Protein AF-A0A3D5CGT8-F1 (afdb_monomer)

Mean predicted aligned error: 14.21 Å

Structure (mmCIF, N/CA/C/O backbone):
data_AF-A0A3D5CGT8-F1
#
_entry.id   AF-A0A3D5CGT8-F1
#
loop_
_atom_site.group_PDB
_atom_site.id
_atom_site.type_symbol
_atom_site.label_atom_id
_atom_site.label_alt_id
_atom_site.label_comp_id
_atom_site.label_asym_id
_atom_site.label_entity_id
_atom_site.label_seq_id
_atom_site.pdbx_PDB_ins_code
_atom_site.Cartn_x
_atom_site.Cartn_y
_atom_site.Cartn_z
_atom_site.occupancy
_atom_site.B_iso_or_equiv
_atom_site.auth_seq_id
_atom_site.auth_comp_id
_atom_site.auth_asym_id
_atom_site.auth_atom_id
_atom_site.pdbx_PDB_model_num
ATOM 1 N N . ILE A 1 1 ? 16.463 29.326 -9.116 1.00 67.81 1 ILE A N 1
ATOM 2 C CA . ILE A 1 1 ? 16.777 28.665 -10.411 1.00 67.81 1 ILE A CA 1
ATOM 3 C C . ILE A 1 1 ? 17.890 27.626 -10.242 1.00 67.81 1 ILE A C 1
ATOM 5 O O . ILE A 1 1 ? 17.639 26.469 -10.541 1.00 67.81 1 ILE A O 1
ATOM 9 N N . ALA A 1 2 ? 19.049 27.978 -9.662 1.00 85.62 2 ALA A N 1
ATOM 10 C CA . ALA A 1 2 ? 20.131 27.021 -9.373 1.00 85.62 2 ALA A CA 1
ATOM 11 C C . ALA A 1 2 ? 19.683 25.778 -8.569 1.00 85.62 2 ALA A C 1
ATOM 13 O O . ALA A 1 2 ? 20.053 24.663 -8.913 1.00 85.62 2 ALA A O 1
ATOM 14 N N . ALA A 1 3 ? 18.818 25.952 -7.561 1.00 87.25 3 ALA A N 1
ATOM 15 C CA . ALA A 1 3 ? 18.288 24.837 -6.769 1.00 87.25 3 ALA A CA 1
ATOM 16 C C . ALA A 1 3 ? 17.443 23.842 -7.591 1.00 87.25 3 ALA A C 1
ATOM 18 O O . ALA A 1 3 ? 17.560 22.640 -7.399 1.00 87.25 3 ALA A O 1
ATOM 19 N N . VAL A 1 4 ? 16.640 24.331 -8.544 1.00 94.44 4 VAL A N 1
ATOM 20 C CA . VAL A 1 4 ? 15.811 23.482 -9.421 1.00 94.44 4 VAL A CA 1
ATOM 21 C C . VAL A 1 4 ? 16.687 22.710 -10.409 1.00 94.44 4 VAL A C 1
ATOM 23 O O . VAL A 1 4 ? 16.466 21.528 -10.657 1.00 94.44 4 VAL A O 1
ATOM 26 N N . LEU A 1 5 ? 17.722 23.361 -10.946 1.00 95.44 5 LEU A N 1
ATOM 27 C CA . LEU A 1 5 ? 18.695 22.701 -11.815 1.00 95.44 5 LEU A CA 1
ATOM 28 C C . LEU A 1 5 ? 19.441 21.587 -11.061 1.00 95.44 5 LEU A C 1
ATOM 30 O O . LEU A 1 5 ? 19.635 20.501 -11.600 1.00 95.44 5 LEU A O 1
ATOM 34 N N . ALA A 1 6 ? 19.801 21.834 -9.797 1.00 94.94 6 ALA A N 1
ATOM 35 C CA . ALA A 1 6 ? 20.455 20.849 -8.943 1.00 94.94 6 ALA A CA 1
ATOM 36 C C . ALA A 1 6 ? 19.556 19.633 -8.665 1.00 94.94 6 ALA A C 1
ATOM 38 O O . ALA A 1 6 ? 20.026 18.503 -8.767 1.00 94.94 6 ALA A O 1
ATOM 39 N N . THR A 1 7 ? 18.262 19.826 -8.383 1.00 95.06 7 THR A N 1
ATOM 40 C CA . THR A 1 7 ? 17.338 18.698 -8.166 1.00 95.06 7 THR A CA 1
ATOM 41 C C . THR A 1 7 ? 17.126 17.868 -9.429 1.00 95.06 7 THR A C 1
ATOM 43 O O . THR A 1 7 ? 17.078 16.644 -9.345 1.00 95.06 7 THR A O 1
ATOM 46 N N . ILE A 1 8 ? 17.056 18.506 -10.604 1.00 95.00 8 ILE A N 1
ATOM 47 C CA . ILE A 1 8 ? 16.959 17.798 -11.891 1.00 95.00 8 ILE A CA 1
ATOM 48 C C . ILE A 1 8 ? 18.240 16.998 -12.160 1.00 95.00 8 ILE A C 1
ATOM 50 O O . ILE A 1 8 ? 18.167 15.834 -12.544 1.00 95.00 8 ILE A O 1
ATOM 54 N N . ALA A 1 9 ? 19.413 17.583 -11.908 1.00 94.69 9 ALA A N 1
ATOM 55 C CA . ALA A 1 9 ? 20.686 16.884 -12.066 1.00 94.69 9 ALA A CA 1
ATOM 56 C C . ALA A 1 9 ? 20.775 15.651 -11.150 1.00 94.69 9 ALA A C 1
ATOM 58 O O . ALA A 1 9 ? 21.140 14.569 -11.605 1.00 94.69 9 ALA A O 1
ATOM 59 N N . VAL A 1 10 ? 20.375 15.792 -9.883 1.00 95.31 10 VAL A N 1
ATOM 60 C CA . VAL A 1 10 ? 20.333 14.678 -8.923 1.00 95.31 10 VAL A CA 1
ATOM 61 C C . VAL A 1 10 ? 19.350 13.594 -9.371 1.00 95.31 10 VAL A C 1
ATOM 63 O O . VAL A 1 10 ? 19.694 12.416 -9.314 1.00 95.31 10 VAL A O 1
ATOM 66 N N . MET A 1 11 ? 18.169 13.969 -9.874 1.00 94.31 11 MET A N 1
ATOM 67 C CA . MET A 1 11 ? 17.188 13.025 -10.423 1.00 94.31 11 MET A CA 1
ATOM 68 C C . MET A 1 11 ? 17.767 12.218 -11.592 1.00 94.31 11 MET A C 1
ATOM 70 O O . MET A 1 11 ? 17.651 10.998 -11.595 1.00 94.31 11 MET A O 1
ATOM 74 N N . ILE A 1 12 ? 18.426 12.874 -12.551 1.00 93.00 12 ILE A N 1
ATOM 75 C CA . ILE A 1 12 ? 19.033 12.200 -13.711 1.00 93.00 12 ILE A CA 1
ATOM 76 C C . ILE A 1 12 ? 20.144 11.242 -13.265 1.00 93.00 12 ILE A C 1
ATOM 78 O O . ILE A 1 12 ? 20.227 10.122 -13.768 1.00 93.00 12 ILE A O 1
ATOM 82 N N . ILE A 1 13 ? 20.990 11.657 -12.317 1.00 93.94 13 ILE A N 1
ATOM 83 C CA . ILE A 1 13 ? 22.057 10.805 -11.772 1.00 93.94 13 ILE A CA 1
ATOM 84 C C . ILE A 1 13 ? 21.458 9.568 -11.093 1.00 93.94 13 ILE A C 1
ATOM 86 O O . ILE A 1 13 ? 21.907 8.455 -11.353 1.00 93.94 13 ILE A O 1
ATOM 90 N N . LEU A 1 14 ? 20.436 9.752 -10.255 1.00 91.31 14 LEU A N 1
ATOM 91 C CA . LEU A 1 14 ? 19.743 8.657 -9.575 1.00 91.31 14 LEU A CA 1
ATOM 92 C C . LEU A 1 14 ? 19.082 7.693 -10.561 1.00 91.31 14 LEU A C 1
ATOM 94 O O . LEU A 1 14 ? 19.193 6.482 -10.381 1.00 91.31 14 LEU A O 1
ATOM 98 N N . ASP A 1 15 ? 18.432 8.210 -11.601 1.00 88.69 15 ASP A N 1
ATOM 99 C CA . ASP A 1 15 ? 17.776 7.384 -12.612 1.00 88.69 15 ASP A CA 1
ATOM 100 C C . ASP A 1 15 ? 18.799 6.538 -13.386 1.00 88.69 15 ASP A C 1
ATOM 102 O O . ASP A 1 15 ? 18.662 5.320 -13.475 1.00 88.69 15 ASP A O 1
ATOM 106 N N . ASN A 1 16 ? 19.905 7.147 -13.828 1.00 88.31 16 ASN A N 1
ATOM 107 C CA . ASN A 1 16 ? 20.983 6.424 -14.511 1.00 88.31 16 ASN A CA 1
ATOM 108 C C . ASN A 1 16 ? 21.670 5.393 -13.602 1.00 88.31 16 ASN A C 1
ATOM 110 O O . ASN A 1 16 ? 21.938 4.274 -14.036 1.00 88.31 16 ASN A O 1
ATOM 114 N N . LEU A 1 17 ? 21.930 5.729 -12.334 1.00 88.62 17 LEU A N 1
ATOM 115 C CA . LEU A 1 17 ? 22.478 4.774 -11.363 1.00 88.62 17 LEU A CA 1
ATOM 116 C C . LEU A 1 17 ? 21.534 3.589 -11.154 1.00 88.62 17 LEU A C 1
ATOM 118 O O . LEU A 1 17 ? 21.979 2.442 -11.121 1.00 88.62 17 LEU A O 1
ATOM 122 N N . THR A 1 18 ? 20.234 3.857 -11.056 1.00 84.81 18 THR A N 1
ATOM 123 C CA . THR A 1 18 ? 19.210 2.819 -10.914 1.00 84.81 18 THR A CA 1
ATOM 124 C C . THR A 1 18 ? 19.178 1.926 -12.154 1.00 84.81 18 THR A C 1
ATOM 126 O O . THR A 1 18 ? 19.194 0.707 -12.015 1.00 84.81 18 THR A O 1
ATOM 129 N N . GLN A 1 19 ? 19.236 2.495 -13.360 1.00 81.69 19 GLN A N 1
ATOM 130 C CA . GLN A 1 19 ? 19.304 1.722 -14.606 1.00 81.69 19 GLN A CA 1
ATOM 131 C C . GLN A 1 19 ? 20.573 0.859 -14.706 1.00 81.69 19 GLN A C 1
ATOM 133 O O . GLN A 1 19 ? 20.512 -0.254 -15.218 1.00 81.69 19 GLN A O 1
ATOM 138 N N . ILE A 1 20 ? 21.720 1.317 -14.196 1.00 81.38 20 ILE A N 1
ATOM 139 C CA . ILE A 1 20 ? 22.955 0.513 -14.185 1.00 81.38 20 ILE A CA 1
ATOM 140 C C . ILE A 1 20 ? 22.852 -0.650 -13.187 1.00 81.38 20 ILE A C 1
ATOM 142 O O . ILE A 1 20 ? 23.267 -1.764 -13.498 1.00 81.38 20 ILE A O 1
ATOM 146 N N . VAL A 1 21 ? 22.301 -0.406 -11.993 1.00 81.56 21 VAL A N 1
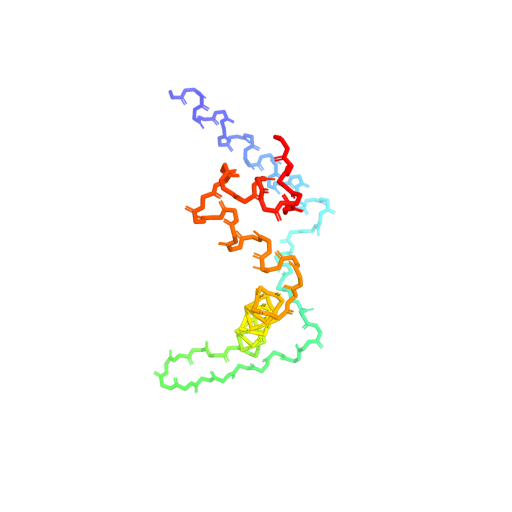ATOM 147 C CA . VAL A 1 21 ? 22.204 -1.419 -10.926 1.00 81.56 21 VAL A CA 1
ATOM 148 C C . VAL A 1 21 ? 21.100 -2.445 -11.205 1.00 81.56 21 VAL A C 1
ATOM 150 O O . VAL A 1 21 ? 21.291 -3.634 -10.957 1.00 81.56 21 VAL A O 1
ATOM 153 N N . PHE A 1 22 ? 19.950 -2.001 -11.716 1.00 75.81 22 PHE A N 1
ATOM 154 C CA . PHE A 1 22 ? 18.749 -2.827 -11.900 1.00 75.81 22 PHE A CA 1
ATOM 155 C C . PHE A 1 22 ? 18.475 -3.222 -13.363 1.00 75.81 22 PHE A C 1
ATOM 157 O O . PHE A 1 22 ? 17.642 -4.098 -13.611 1.00 75.81 22 PHE A O 1
ATOM 164 N N . GLY A 1 23 ? 19.203 -2.641 -14.320 1.00 70.81 23 GLY A N 1
ATOM 165 C CA . GLY A 1 23 ? 18.998 -2.796 -15.760 1.00 70.81 23 GLY A CA 1
ATOM 166 C C . GLY A 1 23 ? 18.143 -1.657 -16.352 1.00 70.81 23 GLY A C 1
ATOM 167 O O . GLY A 1 23 ? 17.199 -1.208 -15.704 1.00 70.81 23 GLY A O 1
ATOM 168 N N . PRO A 1 24 ? 18.439 -1.187 -17.582 1.00 56.91 24 PRO A N 1
ATOM 169 C CA . PRO A 1 24 ? 17.675 -0.136 -18.273 1.00 56.91 24 PRO A CA 1
ATOM 170 C C . PRO A 1 24 ? 16.334 -0.640 -18.818 1.00 56.91 24 PRO A C 1
ATOM 172 O O . PRO A 1 24 ? 15.514 0.124 -19.326 1.00 56.91 24 PRO A O 1
ATOM 175 N N . GLU A 1 25 ? 16.110 -1.948 -18.739 1.00 53.19 25 GLU A N 1
ATOM 176 C CA . GLU A 1 25 ? 14.846 -2.546 -19.094 1.00 53.19 25 GLU A CA 1
ATOM 177 C C . GLU A 1 25 ? 13.833 -2.110 -18.037 1.00 53.19 25 GLU A C 1
ATOM 179 O O . GLU A 1 25 ? 13.892 -2.547 -16.884 1.00 53.19 25 GLU A O 1
ATOM 184 N N . VAL A 1 26 ? 12.881 -1.256 -18.434 1.00 50.66 26 VAL A N 1
ATOM 185 C CA . VAL A 1 26 ? 11.574 -1.208 -17.779 1.00 50.66 26 VAL A CA 1
ATOM 186 C C . VAL A 1 26 ? 11.075 -2.635 -17.868 1.00 50.66 26 VAL A C 1
ATOM 188 O O . VAL A 1 26 ? 10.490 -3.032 -18.876 1.00 50.66 26 VAL A O 1
ATOM 191 N N . ARG A 1 27 ? 11.381 -3.439 -16.847 1.00 50.50 27 ARG A N 1
ATOM 192 C CA . ARG A 1 27 ? 10.777 -4.743 -16.684 1.00 50.50 27 ARG A CA 1
ATOM 193 C C . ARG A 1 27 ? 9.305 -4.409 -16.607 1.00 50.50 27 ARG A C 1
ATOM 195 O O . ARG A 1 27 ? 8.812 -3.974 -15.565 1.00 50.50 27 ARG A O 1
ATOM 202 N N . ARG A 1 28 ? 8.603 -4.577 -17.737 1.00 47.12 28 ARG A N 1
ATOM 203 C CA . ARG A 1 28 ? 7.198 -4.947 -17.695 1.00 47.12 28 ARG A CA 1
ATOM 204 C C . ARG A 1 28 ? 7.215 -6.023 -16.643 1.00 47.12 28 ARG A C 1
ATOM 206 O O . ARG A 1 28 ? 7.993 -6.969 -16.766 1.00 47.12 28 ARG A O 1
ATOM 213 N N . PHE A 1 29 ? 6.556 -5.753 -15.527 1.00 51.00 29 PHE A N 1
ATOM 214 C CA . PHE A 1 29 ? 6.373 -6.769 -14.524 1.00 51.00 29 PHE A CA 1
ATOM 215 C C . PHE A 1 29 ? 5.715 -7.910 -15.290 1.00 51.00 29 PHE A C 1
ATOM 217 O O . PHE A 1 29 ? 4.506 -7.877 -15.509 1.00 51.00 29 PHE A O 1
ATOM 224 N N . ASP A 1 30 ? 6.522 -8.871 -15.738 1.00 52.41 30 ASP A N 1
ATOM 225 C CA . ASP A 1 30 ? 6.100 -10.210 -16.076 1.00 52.41 30 ASP A CA 1
ATOM 226 C C . ASP A 1 30 ? 5.711 -10.766 -14.716 1.00 52.41 30 ASP A C 1
ATOM 228 O O . ASP A 1 30 ? 6.419 -11.530 -14.058 1.00 52.41 30 ASP A O 1
ATOM 232 N N . SER A 1 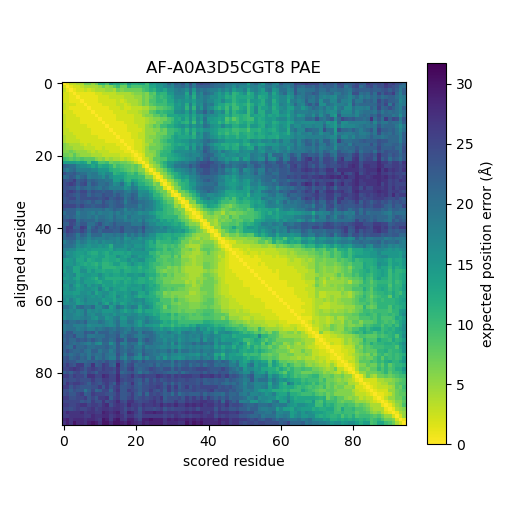31 ? 4.558 -10.298 -14.228 1.00 54.56 31 SER A N 1
ATOM 233 C CA . SER A 1 31 ? 3.711 -11.148 -13.434 1.00 54.56 31 SER A CA 1
ATOM 234 C C . SER A 1 31 ? 3.713 -12.445 -14.220 1.00 54.56 31 SER A C 1
ATOM 236 O O . SER A 1 31 ? 3.364 -12.392 -15.394 1.00 54.56 31 SER A O 1
ATOM 238 N N . GLY A 1 32 ? 4.164 -13.568 -13.660 1.00 54.59 32 GLY A N 1
ATOM 239 C CA . GLY A 1 32 ? 4.180 -14.873 -14.343 1.00 54.59 32 GLY A CA 1
ATOM 240 C C . GLY A 1 32 ? 2.781 -15.388 -14.736 1.00 54.59 32 GLY A C 1
ATOM 241 O O . GLY A 1 32 ? 2.546 -16.588 -14.795 1.00 54.59 32 GLY A O 1
ATOM 242 N N . LEU A 1 33 ? 1.839 -14.469 -14.921 1.00 54.34 33 LEU A N 1
ATOM 243 C CA . LEU A 1 33 ? 0.508 -14.546 -15.457 1.00 54.34 33 LEU A CA 1
ATOM 244 C C . LEU A 1 33 ? 0.601 -14.257 -16.966 1.00 54.34 33 LEU A C 1
ATOM 246 O O . LEU A 1 33 ? 1.256 -13.294 -17.363 1.00 54.34 33 LEU A O 1
ATOM 250 N N . PRO A 1 34 ? -0.055 -15.059 -17.813 1.00 58.22 34 PRO A N 1
ATOM 251 C CA . PRO A 1 34 ? -0.069 -14.828 -19.251 1.00 58.22 34 PRO A CA 1
ATOM 252 C C . PRO A 1 34 ? -0.621 -13.431 -19.572 1.00 58.22 34 PRO A C 1
ATOM 254 O O . PRO A 1 34 ? -1.595 -12.991 -18.957 1.00 58.22 34 PRO A O 1
ATOM 257 N N . ASP A 1 35 ? -0.007 -12.763 -20.553 1.00 62.84 35 ASP A N 1
ATOM 258 C CA . ASP A 1 35 ? -0.312 -11.400 -21.020 1.00 62.84 35 ASP A CA 1
ATOM 259 C C . ASP A 1 35 ? -1.643 -11.367 -21.812 1.00 62.84 35 ASP A C 1
ATOM 261 O O . ASP A 1 35 ? -1.741 -10.951 -22.969 1.00 62.84 35 ASP A O 1
ATOM 265 N N . ILE A 1 36 ? -2.707 -11.882 -21.192 1.00 64.06 36 ILE A N 1
ATOM 266 C CA . ILE A 1 36 ? -4.046 -11.947 -21.765 1.00 64.06 36 ILE A CA 1
ATOM 267 C C . ILE A 1 36 ? -4.630 -10.544 -21.692 1.00 64.06 36 ILE A C 1
ATOM 269 O O . ILE A 1 36 ? -4.938 -10.013 -20.622 1.00 64.06 36 ILE A O 1
ATOM 273 N N . THR A 1 37 ? -4.754 -9.944 -22.867 1.00 63.25 37 THR A N 1
ATOM 274 C CA . THR A 1 37 ? -5.327 -8.620 -23.047 1.00 63.25 37 THR A CA 1
ATOM 275 C C . THR A 1 37 ? -6.645 -8.765 -23.790 1.00 63.25 37 THR A C 1
ATOM 277 O O . THR A 1 37 ? -6.671 -9.200 -24.941 1.00 63.25 37 THR A O 1
ATOM 280 N N . TRP A 1 38 ? -7.745 -8.403 -23.138 1.00 69.81 38 TRP A N 1
ATOM 281 C CA . TRP A 1 38 ? -9.061 -8.341 -23.760 1.00 69.81 38 TRP A CA 1
ATOM 282 C C . TRP A 1 38 ? -9.319 -6.915 -24.229 1.00 69.81 38 TRP A C 1
ATOM 284 O O . TRP A 1 38 ? -9.330 -5.980 -23.433 1.00 69.81 38 TRP A O 1
ATOM 294 N N . GLN A 1 39 ? -9.527 -6.738 -25.529 1.00 66.38 39 GLN A N 1
ATOM 295 C CA . GLN A 1 39 ? -9.965 -5.464 -26.089 1.00 66.38 39 GLN A CA 1
ATOM 296 C C . GLN A 1 39 ? -11.478 -5.522 -26.280 1.00 66.38 39 GLN A C 1
ATOM 298 O O . GLN A 1 39 ? -11.970 -6.255 -27.137 1.00 66.38 39 GLN A O 1
ATOM 303 N N . ILE A 1 40 ? -12.221 -4.770 -25.470 1.00 68.06 40 ILE A N 1
ATOM 304 C CA . ILE A 1 40 ? -13.680 -4.668 -25.584 1.00 68.06 40 ILE A CA 1
ATOM 305 C C . ILE A 1 40 ? -14.019 -3.192 -25.776 1.00 68.06 40 ILE A C 1
ATOM 307 O O . ILE A 1 40 ? -13.756 -2.367 -24.906 1.00 68.06 40 ILE A O 1
ATOM 311 N N . GLY A 1 41 ? -14.571 -2.844 -26.942 1.00 63.12 41 GLY A N 1
ATOM 312 C CA . GLY A 1 41 ? -15.103 -1.502 -27.212 1.00 63.12 41 GLY A CA 1
ATOM 313 C C . GLY A 1 41 ? -14.089 -0.351 -27.139 1.00 63.12 41 GLY A C 1
ATOM 314 O O . GLY A 1 41 ? -14.479 0.768 -26.829 1.00 63.12 41 GLY A O 1
ATOM 315 N N . GLY A 1 42 ? -12.800 -0.608 -27.390 1.00 70.62 42 GLY A N 1
ATOM 316 C CA . GLY A 1 42 ? -11.732 0.401 -27.303 1.00 70.62 42 GLY A CA 1
ATOM 317 C C . GLY A 1 42 ? -11.072 0.519 -25.925 1.00 70.62 42 GLY A C 1
ATOM 318 O O . GLY A 1 42 ? -10.156 1.321 -25.759 1.00 70.62 42 GLY A O 1
ATOM 319 N N . ILE A 1 43 ? -11.492 -0.296 -24.951 1.00 68.12 43 ILE A N 1
ATOM 320 C CA . ILE A 1 43 ? -10.854 -0.401 -23.638 1.00 68.12 43 ILE A CA 1
ATOM 321 C C . ILE A 1 43 ? -9.964 -1.644 -23.630 1.00 68.12 43 ILE A C 1
ATOM 323 O O . ILE A 1 43 ? -10.423 -2.763 -23.874 1.00 68.12 43 ILE A O 1
ATOM 327 N N . THR A 1 44 ? -8.681 -1.432 -23.352 1.00 70.75 44 THR A N 1
ATOM 328 C CA . THR A 1 44 ? -7.686 -2.491 -23.180 1.00 70.75 44 THR A CA 1
ATOM 329 C C . THR A 1 44 ? -7.748 -2.978 -21.739 1.00 70.75 44 THR A C 1
ATOM 331 O O . THR A 1 44 ? -7.250 -2.304 -20.841 1.00 70.75 44 THR A O 1
ATOM 334 N N . LEU A 1 45 ? -8.375 -4.128 -21.508 1.00 72.19 45 LEU A N 1
ATOM 335 C CA . LEU A 1 45 ? -8.435 -4.762 -20.196 1.00 72.19 45 LEU A CA 1
ATOM 336 C C . LEU A 1 45 ? -7.329 -5.817 -20.111 1.00 72.19 45 LEU A C 1
ATOM 338 O O . LEU A 1 45 ? -7.393 -6.837 -20.804 1.00 72.19 45 LEU A O 1
ATOM 342 N N . ARG A 1 46 ? -6.303 -5.591 -19.287 1.00 78.00 46 ARG A N 1
ATOM 343 C CA . ARG A 1 46 ? -5.257 -6.600 -19.065 1.00 78.00 46 ARG A CA 1
ATOM 344 C C . ARG A 1 46 ? -5.635 -7.485 -17.886 1.00 78.00 46 ARG A C 1
ATOM 346 O O . ARG A 1 46 ? -6.220 -7.016 -16.909 1.00 78.00 46 ARG A O 1
ATOM 353 N N . LEU A 1 47 ? -5.249 -8.759 -17.937 1.00 77.94 47 LEU A N 1
ATOM 354 C CA . LEU A 1 47 ? -5.469 -9.703 -16.838 1.00 77.94 47 LEU A CA 1
ATOM 355 C C . LEU A 1 47 ? -4.932 -9.173 -15.498 1.00 77.94 47 LEU A C 1
ATOM 357 O O . LEU A 1 47 ? -5.577 -9.337 -14.465 1.00 77.94 47 LEU A O 1
ATOM 361 N N . ILE A 1 48 ? -3.792 -8.478 -15.518 1.00 79.06 48 ILE A N 1
ATOM 362 C CA . ILE A 1 48 ? -3.220 -7.857 -14.319 1.00 79.06 48 ILE A CA 1
ATOM 363 C C . ILE A 1 48 ? -4.140 -6.792 -13.706 1.00 79.06 48 ILE A C 1
ATOM 365 O O . ILE A 1 48 ? -4.240 -6.723 -12.485 1.00 79.06 48 ILE A O 1
ATOM 369 N N . ASP A 1 49 ? -4.866 -6.018 -14.517 1.00 82.88 49 ASP A N 1
ATOM 370 C CA . ASP A 1 49 ? -5.779 -4.982 -14.023 1.00 82.88 49 ASP A CA 1
ATOM 371 C C . ASP A 1 49 ? -6.957 -5.634 -13.281 1.00 82.88 49 ASP A C 1
ATOM 373 O O . ASP A 1 49 ? -7.366 -5.183 -12.209 1.00 82.88 49 ASP A O 1
ATOM 377 N N . VAL A 1 50 ? -7.445 -6.767 -13.801 1.00 84.56 50 VAL A N 1
ATOM 378 C CA . VAL A 1 50 ? -8.479 -7.588 -13.151 1.00 84.56 50 VAL A CA 1
ATOM 379 C C . VAL A 1 50 ? -7.965 -8.181 -11.841 1.00 84.56 50 VAL A C 1
ATOM 381 O O . VAL A 1 50 ? -8.656 -8.117 -10.825 1.00 84.56 50 VAL A O 1
ATOM 384 N N . VAL A 1 51 ? -6.746 -8.724 -11.828 1.00 85.12 51 VAL A N 1
ATOM 385 C CA . VAL A 1 51 ? -6.133 -9.289 -10.615 1.00 85.12 51 VAL A CA 1
ATOM 386 C C . VAL A 1 51 ? -5.941 -8.218 -9.540 1.00 85.12 51 VAL A C 1
ATOM 388 O O . VAL A 1 51 ? -6.255 -8.470 -8.374 1.00 85.12 51 VAL A O 1
ATOM 391 N N . ILE A 1 52 ? -5.488 -7.016 -9.908 1.00 87.50 52 ILE A N 1
ATOM 392 C CA . ILE A 1 52 ? -5.357 -5.880 -8.983 1.00 87.50 52 ILE A CA 1
ATOM 393 C C . ILE A 1 52 ? -6.726 -5.503 -8.404 1.00 87.50 52 ILE A C 1
ATOM 395 O O . ILE A 1 52 ? -6.860 -5.317 -7.189 1.00 87.50 52 ILE A O 1
ATOM 399 N N . LEU A 1 53 ? -7.759 -5.439 -9.246 1.00 90.12 53 LEU A N 1
ATOM 400 C CA . LEU A 1 53 ? -9.119 -5.124 -8.813 1.00 90.12 53 LEU A CA 1
ATOM 401 C C . LEU A 1 53 ? -9.642 -6.178 -7.829 1.00 90.12 53 LEU A C 1
ATOM 403 O O . LEU A 1 53 ? -10.075 -5.836 -6.730 1.00 90.12 53 LEU A O 1
ATOM 407 N N . VAL A 1 54 ? -9.529 -7.463 -8.163 1.00 93.44 54 VAL A N 1
ATOM 408 C CA . VAL A 1 54 ? -9.965 -8.559 -7.283 1.00 93.44 54 VAL A CA 1
ATOM 409 C C . VAL A 1 54 ? -9.191 -8.555 -5.964 1.00 93.44 54 VAL A C 1
ATOM 411 O O . VAL A 1 54 ? -9.790 -8.689 -4.896 1.00 93.44 54 VAL A O 1
ATOM 414 N N . THR A 1 55 ? -7.873 -8.360 -6.010 1.00 92.75 55 THR A N 1
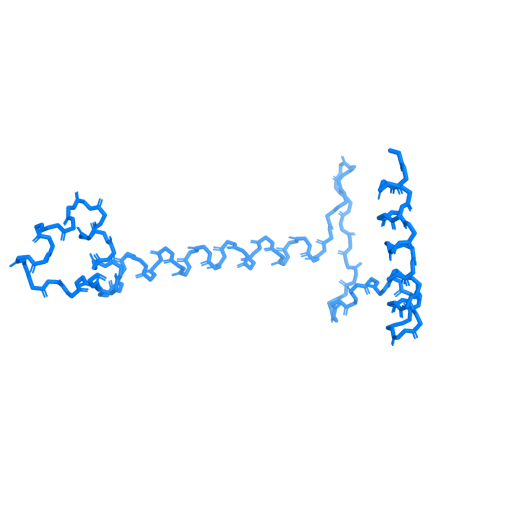ATOM 415 C CA . THR A 1 55 ? -7.018 -8.354 -4.814 1.00 92.75 55 THR A CA 1
ATOM 416 C C . THR A 1 55 ? -7.357 -7.187 -3.891 1.00 92.75 55 THR A C 1
ATOM 418 O O . THR A 1 55 ? -7.513 -7.379 -2.685 1.00 92.75 55 THR A O 1
ATOM 421 N N . SER A 1 56 ? -7.522 -5.984 -4.443 1.00 93.69 56 SER A N 1
ATOM 422 C CA . SER A 1 56 ? -7.860 -4.789 -3.660 1.00 93.69 56 SER A CA 1
ATOM 423 C C . SER A 1 56 ? -9.250 -4.888 -3.025 1.00 93.69 56 SER A C 1
ATOM 425 O O . SER A 1 56 ? -9.395 -4.614 -1.832 1.00 93.69 56 SER A O 1
ATOM 427 N N . VAL A 1 57 ? -10.255 -5.365 -3.769 1.00 96.06 57 VAL A N 1
ATOM 428 C CA . VAL A 1 57 ? -11.602 -5.622 -3.235 1.00 96.06 57 VAL A CA 1
ATOM 429 C C . VAL A 1 57 ? -11.559 -6.691 -2.145 1.00 96.06 57 VAL A C 1
ATOM 431 O O . VAL A 1 57 ? -12.155 -6.509 -1.084 1.00 96.06 57 VAL A O 1
ATOM 434 N N . THR A 1 58 ? -10.813 -7.775 -2.357 1.00 96.19 58 THR A N 1
ATOM 435 C CA . THR A 1 58 ? -10.651 -8.840 -1.356 1.00 96.19 58 THR A CA 1
ATOM 436 C C . THR A 1 58 ? -10.024 -8.293 -0.078 1.00 96.19 58 THR A C 1
ATOM 438 O O . THR A 1 58 ? -10.549 -8.529 1.008 1.00 96.19 58 THR A O 1
ATOM 441 N N . LEU A 1 59 ? -8.952 -7.504 -0.186 1.00 94.19 59 LEU A N 1
ATOM 442 C CA . LEU A 1 59 ? -8.315 -6.853 0.960 1.00 94.19 59 LEU A CA 1
ATOM 443 C C . LEU A 1 59 ? -9.277 -5.919 1.695 1.00 94.19 59 LEU A C 1
ATOM 445 O O . LEU A 1 59 ? -9.341 -5.959 2.923 1.00 94.19 59 LEU A O 1
ATOM 449 N N . MET A 1 60 ? -10.053 -5.117 0.965 1.00 94.06 60 MET A N 1
ATOM 450 C CA . MET A 1 60 ? -11.051 -4.231 1.561 1.00 94.06 60 MET A CA 1
ATOM 451 C C . MET A 1 60 ? -12.123 -5.028 2.315 1.00 94.06 60 MET A C 1
ATOM 453 O O . MET A 1 60 ? -12.459 -4.673 3.444 1.00 94.06 60 MET A O 1
ATOM 457 N N . LEU A 1 61 ? -12.625 -6.124 1.739 1.00 94.31 61 LEU A N 1
ATOM 458 C CA . LEU A 1 61 ? -13.611 -6.996 2.383 1.00 94.31 61 LEU A CA 1
ATOM 459 C C . LEU A 1 61 ? -13.043 -7.700 3.614 1.00 94.31 61 LEU A C 1
ATOM 461 O O . LEU A 1 61 ? -13.716 -7.764 4.643 1.00 94.31 61 LEU A O 1
ATOM 465 N N . VAL A 1 62 ? -11.805 -8.193 3.537 1.00 92.88 62 VAL A N 1
ATOM 466 C CA . VAL A 1 62 ? -11.109 -8.806 4.673 1.00 92.88 62 VAL A CA 1
ATOM 467 C C . VAL A 1 62 ? -10.943 -7.783 5.787 1.00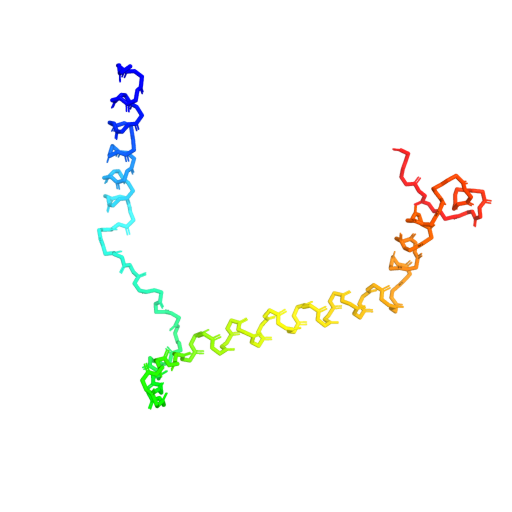 92.88 62 VAL A C 1
ATOM 469 O O . VAL A 1 62 ? -11.340 -8.052 6.918 1.00 92.88 62 VAL A O 1
ATOM 472 N N . LEU A 1 63 ? -10.430 -6.592 5.479 1.00 88.25 63 LEU A N 1
ATOM 473 C CA . LEU A 1 63 ? -10.254 -5.527 6.460 1.00 88.25 63 LEU A CA 1
ATOM 474 C C . LEU A 1 63 ? -11.596 -5.106 7.071 1.00 88.25 63 LEU A C 1
ATOM 476 O O . LEU A 1 63 ? -11.713 -5.018 8.292 1.00 88.25 63 LEU A O 1
ATOM 480 N N . ALA A 1 64 ? -12.631 -4.912 6.254 1.00 87.94 64 ALA A N 1
ATOM 481 C CA . ALA A 1 64 ? -13.976 -4.601 6.728 1.00 87.94 64 ALA A CA 1
ATOM 482 C C . ALA A 1 64 ? -14.540 -5.722 7.618 1.00 87.94 64 ALA A C 1
ATOM 484 O O . ALA A 1 64 ? -15.152 -5.444 8.651 1.00 87.94 64 ALA A O 1
ATOM 485 N N . GLY A 1 65 ? -14.292 -6.985 7.269 1.00 87.19 65 GLY A N 1
ATOM 486 C CA . GLY A 1 65 ? -14.640 -8.152 8.075 1.00 87.19 65 GLY A CA 1
ATOM 487 C C . GLY A 1 65 ? -13.906 -8.164 9.414 1.00 87.19 65 GLY A C 1
ATOM 488 O O . GLY A 1 65 ? -14.538 -8.316 10.460 1.00 87.19 65 GLY A O 1
ATOM 489 N N . VAL A 1 66 ? -12.597 -7.908 9.413 1.00 86.69 66 VAL A N 1
ATOM 490 C CA . VAL A 1 66 ? -11.793 -7.770 10.635 1.00 86.69 66 VAL A CA 1
ATOM 491 C C . VAL A 1 66 ? -12.348 -6.640 11.499 1.00 86.69 66 VAL A C 1
ATOM 493 O O . VAL A 1 66 ? -12.583 -6.843 12.688 1.00 86.69 66 VAL A O 1
ATOM 496 N N . LEU A 1 67 ? -12.651 -5.475 10.932 1.00 82.62 67 LEU A N 1
ATOM 497 C CA . LEU A 1 67 ? -13.222 -4.359 11.688 1.00 82.62 67 LEU A CA 1
ATOM 498 C C . LEU A 1 67 ? -14.630 -4.669 12.225 1.00 82.62 67 LEU A C 1
ATOM 500 O O . LEU A 1 67 ? -14.986 -4.242 13.330 1.00 82.62 67 LEU A O 1
ATOM 504 N N . ARG A 1 68 ? -15.442 -5.427 11.478 1.00 79.94 68 ARG A N 1
ATOM 505 C CA . ARG A 1 68 ? -16.817 -5.756 11.871 1.00 79.94 68 ARG A CA 1
ATOM 506 C C . ARG A 1 68 ? -16.887 -6.845 12.939 1.00 79.94 68 ARG A C 1
ATOM 508 O O . ARG A 1 68 ? -17.679 -6.695 13.874 1.00 79.94 68 ARG A O 1
ATOM 515 N N . TYR A 1 69 ? -16.077 -7.894 12.806 1.00 78.31 69 TYR A N 1
ATOM 516 C CA . TYR A 1 69 ? -16.182 -9.124 13.596 1.00 78.31 69 TYR A CA 1
ATOM 517 C C . TYR A 1 69 ? -15.070 -9.308 14.638 1.00 78.31 69 TYR A C 1
ATOM 519 O O . TYR A 1 69 ? -15.284 -10.030 15.611 1.00 78.31 69 TYR A O 1
ATOM 527 N N . SER A 1 70 ? -13.906 -8.661 14.502 1.00 80.69 70 SER A N 1
ATOM 528 C CA . SER A 1 70 ? -12.830 -8.811 15.492 1.00 80.69 70 SER A CA 1
ATOM 529 C C . SER A 1 70 ? -13.044 -7.937 16.735 1.00 80.69 70 SER A C 1
ATOM 531 O O . SER A 1 70 ? -13.632 -6.852 16.684 1.00 80.69 70 SER A O 1
ATOM 533 N N . LYS A 1 71 ? -12.505 -8.397 17.874 1.00 68.19 71 LYS A N 1
ATOM 534 C CA . LYS A 1 71 ? -12.452 -7.622 19.127 1.00 68.19 71 LYS A CA 1
ATOM 535 C C . LYS A 1 71 ? -11.667 -6.313 18.954 1.00 68.19 71 LYS A C 1
ATOM 537 O O . LYS A 1 71 ? -12.075 -5.296 19.506 1.00 68.19 71 LYS A O 1
ATOM 542 N N . LEU A 1 72 ? -10.618 -6.320 18.122 1.00 72.50 72 LEU A N 1
ATOM 543 C CA . LEU A 1 72 ? -9.864 -5.119 17.736 1.00 72.50 72 LEU A CA 1
ATOM 544 C C . LEU A 1 72 ? -10.761 -4.104 17.015 1.00 72.50 72 LEU A C 1
ATOM 546 O O . LEU A 1 72 ? -10.768 -2.929 17.357 1.00 72.50 72 LEU A O 1
ATOM 550 N N . GLY A 1 73 ? -11.592 -4.561 16.078 1.00 73.44 73 GLY A N 1
ATOM 551 C CA . GLY A 1 73 ? -12.532 -3.709 15.349 1.00 73.44 73 GLY A CA 1
ATOM 552 C C . GLY A 1 73 ? -13.643 -3.097 16.211 1.00 73.44 73 GLY A C 1
ATOM 553 O O . GLY A 1 73 ? -14.122 -1.996 15.927 1.00 73.44 73 GLY A O 1
ATOM 554 N N . ARG A 1 74 ? -14.043 -3.782 17.291 1.00 69.00 74 ARG A N 1
ATOM 555 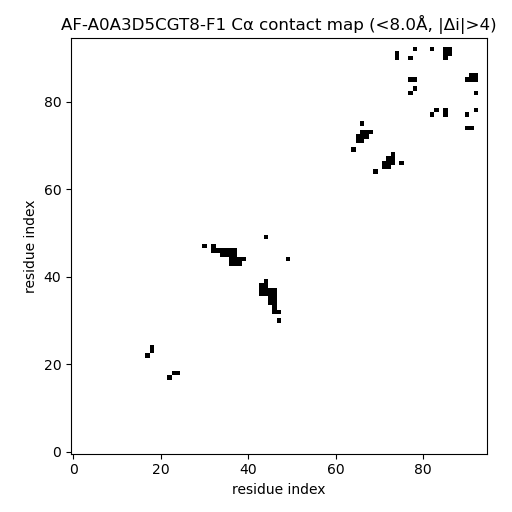C CA . ARG A 1 74 ? -14.932 -3.212 18.320 1.00 69.00 74 ARG A CA 1
ATOM 556 C C . ARG A 1 74 ? -14.225 -2.143 19.150 1.00 69.00 74 ARG A C 1
ATOM 558 O O . ARG A 1 74 ? -14.823 -1.101 19.384 1.00 69.00 74 ARG A O 1
ATOM 565 N N . ALA A 1 75 ? -12.967 -2.369 19.531 1.00 69.94 75 ALA A N 1
ATOM 566 C CA . ALA A 1 75 ? -12.169 -1.373 20.242 1.00 69.94 75 ALA A CA 1
ATOM 567 C C . ALA A 1 75 ? -11.969 -0.107 19.393 1.00 69.94 75 ALA A C 1
ATOM 569 O O . ALA A 1 75 ? -12.294 0.976 19.859 1.00 69.94 75 ALA A O 1
ATOM 570 N N . ILE A 1 76 ? -11.575 -0.241 18.120 1.00 75.44 76 ILE A N 1
ATOM 571 C CA . ILE A 1 76 ? -11.386 0.893 17.192 1.00 75.44 76 ILE A CA 1
ATOM 572 C C . ILE A 1 76 ? -12.660 1.751 17.072 1.00 75.44 76 ILE A C 1
ATOM 574 O O . ILE A 1 76 ? -12.593 2.979 17.124 1.00 75.44 76 ILE A O 1
ATOM 578 N N . ARG A 1 77 ? -13.837 1.117 16.955 1.00 72.75 77 ARG A N 1
ATOM 579 C CA . ARG A 1 77 ? -15.128 1.828 16.888 1.00 72.75 77 ARG A CA 1
ATOM 580 C C . ARG A 1 77 ? -15.587 2.424 18.220 1.00 72.75 77 ARG A C 1
ATOM 582 O O . ARG A 1 77 ? -16.361 3.378 18.212 1.00 72.75 77 ARG A O 1
ATOM 589 N N . ALA A 1 78 ? -15.156 1.866 19.350 1.00 68.12 78 ALA A N 1
ATOM 590 C CA . ALA A 1 78 ? -15.405 2.451 20.666 1.00 68.12 78 ALA A CA 1
ATOM 591 C C . ALA A 1 78 ? -14.549 3.711 20.856 1.00 68.12 78 ALA A C 1
ATOM 593 O O . ALA A 1 78 ? -15.061 4.750 21.258 1.00 68.12 78 ALA A O 1
ATOM 594 N N . THR A 1 79 ? -13.274 3.656 20.461 1.00 73.75 79 THR A N 1
ATOM 595 C CA . THR A 1 79 ? -12.353 4.795 20.567 1.00 73.75 79 THR A CA 1
ATOM 596 C C . THR A 1 79 ? -12.663 5.933 19.604 1.00 73.75 79 THR A C 1
ATOM 598 O O . THR A 1 79 ? -12.355 7.077 19.914 1.00 73.75 79 THR A O 1
ATOM 601 N N . SER A 1 80 ? -13.257 5.645 18.439 1.00 68.25 80 SER A N 1
ATOM 602 C CA . SER A 1 80 ? -13.644 6.683 17.474 1.00 68.25 80 SER A CA 1
ATOM 603 C C . SER A 1 80 ? -14.908 7.450 17.870 1.00 68.25 80 SER A C 1
ATOM 605 O O . SER A 1 80 ? -15.153 8.510 17.309 1.00 68.25 80 SER A O 1
ATOM 607 N N . GLN A 1 81 ? -15.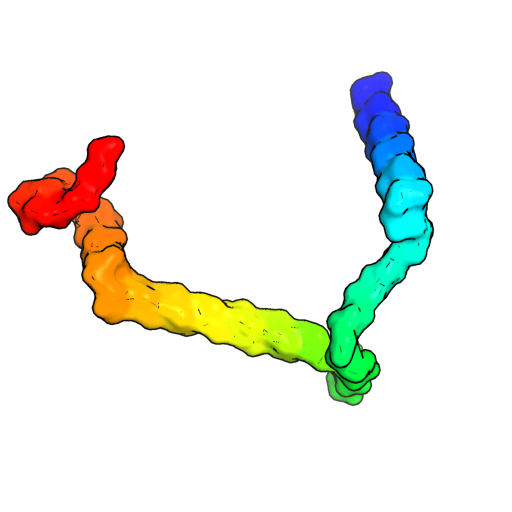738 6.895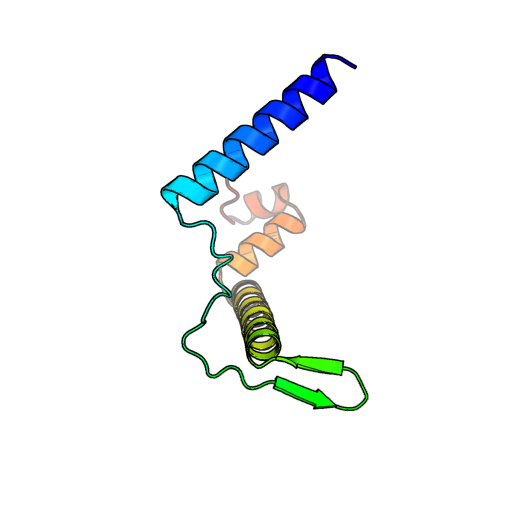 18.762 1.00 73.44 81 GLN A N 1
ATOM 608 C CA . GLN A 1 81 ? -16.946 7.563 19.258 1.00 73.44 81 GLN A CA 1
ATOM 609 C C . GLN A 1 81 ? -16.618 8.500 20.418 1.00 73.44 81 GLN A C 1
ATOM 611 O O . GLN A 1 81 ? -16.985 9.667 20.368 1.00 73.44 81 GLN A O 1
ATOM 616 N N . ASP A 1 82 ? -15.900 8.001 21.424 1.00 73.12 82 ASP A N 1
ATOM 617 C CA . ASP A 1 82 ? -15.383 8.816 22.519 1.00 73.12 82 ASP A CA 1
ATOM 618 C C . ASP A 1 82 ? -14.209 8.083 23.181 1.00 73.12 82 ASP A C 1
ATOM 620 O O . ASP A 1 82 ? -14.358 7.003 23.764 1.00 73.12 82 ASP A O 1
ATOM 624 N N . ARG A 1 83 ? -13.013 8.663 23.058 1.00 68.19 83 ARG A N 1
ATOM 625 C CA . ARG A 1 83 ? -11.777 8.074 23.584 1.00 68.19 83 ARG A CA 1
ATOM 626 C C . ARG A 1 83 ? -11.761 8.064 25.116 1.00 68.19 83 ARG A C 1
ATOM 628 O O . ARG A 1 83 ? -11.196 7.132 25.691 1.00 68.19 83 ARG A O 1
ATOM 635 N N . GLU A 1 84 ? -12.377 9.052 25.766 1.00 64.69 84 GLU A N 1
ATOM 636 C CA . GLU A 1 84 ? -12.438 9.159 27.229 1.00 64.69 84 GLU A CA 1
ATOM 637 C C . GLU A 1 84 ? -13.444 8.161 27.807 1.00 64.69 84 GLU A C 1
ATOM 639 O O . GLU A 1 84 ? -13.112 7.415 28.733 1.00 64.69 84 GLU A O 1
ATOM 644 N N . ALA A 1 85 ? -14.633 8.055 27.206 1.00 67.06 85 ALA A N 1
ATOM 645 C CA . ALA A 1 85 ? -15.627 7.065 27.625 1.00 67.06 85 ALA A CA 1
ATOM 646 C C . ALA A 1 85 ? -15.142 5.623 27.381 1.00 67.06 85 ALA A C 1
AT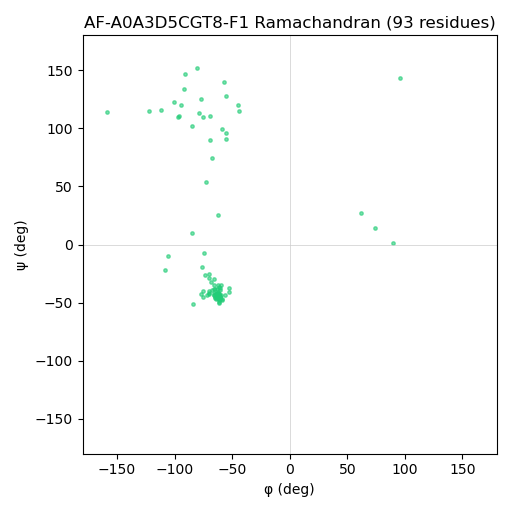OM 648 O O . ALA A 1 85 ? -15.345 4.743 28.221 1.00 67.06 85 ALA A O 1
ATOM 649 N N . ALA A 1 86 ? -14.439 5.365 26.271 1.00 66.94 86 ALA A N 1
ATOM 650 C CA . ALA A 1 86 ? -13.862 4.050 25.989 1.00 66.94 86 ALA A CA 1
ATOM 651 C C . ALA A 1 86 ? -12.848 3.608 27.064 1.00 66.94 86 ALA A C 1
ATOM 653 O O . ALA A 1 86 ? -12.835 2.432 27.442 1.00 66.94 86 ALA A O 1
ATOM 654 N N . ALA A 1 87 ? -12.053 4.545 27.599 1.00 67.50 87 ALA A N 1
ATOM 655 C CA . ALA A 1 87 ? -11.113 4.284 28.690 1.00 67.50 87 ALA A CA 1
ATOM 656 C C . ALA A 1 87 ? -11.827 3.851 29.980 1.00 67.50 87 ALA A C 1
ATOM 658 O O . ALA A 1 87 ? -11.398 2.904 30.641 1.00 67.50 87 ALA A O 1
ATOM 659 N N . GLN A 1 88 ? -12.938 4.516 30.319 1.00 70.25 88 GLN A N 1
ATOM 660 C CA . GLN A 1 88 ? -13.729 4.215 31.519 1.00 70.25 88 GLN A CA 1
ATOM 661 C C . GLN A 1 88 ? -14.473 2.873 31.424 1.00 70.25 88 GLN A C 1
ATOM 663 O O . GLN A 1 88 ? -14.712 2.229 32.442 1.00 70.25 88 GLN A O 1
ATOM 668 N N . MET A 1 89 ? -14.777 2.408 30.208 1.00 70.19 89 MET A N 1
ATOM 669 C CA . MET A 1 89 ? -15.424 1.112 29.954 1.00 70.19 89 MET A CA 1
ATOM 670 C C . MET A 1 89 ? -14.440 -0.072 29.887 1.00 70.19 89 MET A C 1
ATOM 672 O O . MET A 1 89 ? -14.820 -1.173 29.486 1.00 70.19 89 MET A O 1
ATOM 676 N N . GLY A 1 90 ? -13.172 0.133 30.263 1.00 64.56 90 GLY A N 1
ATOM 677 C CA . GLY A 1 90 ? -12.153 -0.921 30.296 1.00 64.56 90 GLY A CA 1
ATOM 678 C C . GLY A 1 90 ? -11.643 -1.350 28.917 1.00 64.56 90 GLY A C 1
ATOM 679 O O . GLY A 1 90 ? -10.996 -2.393 28.801 1.00 64.56 90 GLY A O 1
ATOM 680 N N . VAL A 1 91 ? -11.916 -0.573 27.860 1.00 67.00 91 VAL A N 1
ATOM 681 C CA . VAL A 1 91 ? -11.302 -0.791 26.545 1.00 67.00 91 VAL A CA 1
ATOM 682 C C . VAL A 1 91 ? -9.873 -0.244 26.607 1.00 67.00 91 VAL A C 1
ATOM 684 O O . VAL A 1 91 ? -9.696 0.925 26.946 1.00 67.00 91 VAL A O 1
ATOM 687 N N . PRO A 1 92 ? -8.840 -1.044 26.285 1.00 61.81 92 PRO A N 1
ATOM 688 C CA . PRO A 1 92 ? -7.457 -0.589 26.321 1.00 61.81 92 PRO A CA 1
ATOM 689 C C . PRO A 1 92 ? -7.214 0.431 25.203 1.00 61.81 92 PRO A C 1
ATOM 691 O O . PRO A 1 92 ? -6.861 0.085 24.076 1.00 61.81 92 PRO A O 1
ATOM 694 N N . VAL A 1 93 ? -7.428 1.706 25.511 1.00 60.75 93 VAL A N 1
ATOM 695 C CA . VAL A 1 93 ? -6.952 2.836 24.717 1.00 60.75 93 VAL A CA 1
ATOM 696 C C . VAL A 1 93 ? -5.477 3.031 25.028 1.00 60.75 93 VAL A C 1
ATOM 698 O O . VAL A 1 93 ? -5.116 3.370 26.153 1.00 60.75 93 VAL A O 1
ATOM 701 N N . ALA A 1 94 ? -4.612 2.792 24.039 1.00 59.97 94 ALA A N 1
ATOM 702 C CA . ALA A 1 94 ? -3.211 3.190 24.135 1.00 59.97 94 ALA A CA 1
ATOM 703 C C . ALA A 1 94 ? -3.167 4.694 24.429 1.00 59.97 94 ALA A C 1
ATOM 705 O O . ALA A 1 94 ? -3.864 5.445 23.747 1.00 59.97 94 ALA A O 1
ATOM 706 N N . ARG A 1 95 ? -2.433 5.080 25.478 1.00 53.00 95 ARG A N 1
ATOM 707 C CA . ARG A 1 95 ? -2.347 6.440 26.028 1.00 53.00 95 ARG A CA 1
ATOM 708 C C . ARG A 1 95 ? -1.925 7.447 24.962 1.00 53.00 95 ARG A C 1
ATOM 710 O O . ARG A 1 95 ? -0.894 7.187 24.313 1.00 53.00 95 ARG A O 1
#

Radius of gyration: 24.04 Å; Cα contacts (8 Å, |Δi|>4): 47; chains: 1; bounding box: 40×44×59 Å

Secondary structure (DSSP, 8-state):
-HHHHHHHHHHHHHHHHHHHHH-SS------SS---EEEETTEEEEHHHHHHHHHHHHHHHHHHHHHHHSHHHHHHHHHTT-HHHHHHTT-----

Foldseek 3Di:
DVVVVVVVVVVVVVLVVCCVVVNVDPPPPCPVDPQDWDQDPNDTDTPVNVVVVVVVVVVVVVVVCCLVPPPVVVLVVLCVVPVVVSVVVVRDDDD

Sequence (95 aa):
IAAVLATIAVMIILDNLTQIVFGPEVRRFDSGLPDITWQIGGITLRLIDVVILVTSVTLMLVLAGVLRYSKLGRAIRATSQDREAAAQMGVPVAR

Solvent-accessible surface area (backbone atoms only — not comparable to full-atom values): 5679 Å² total; per-residue (Å²): 109,70,68,60,54,50,53,51,52,51,50,53,52,51,50,53,52,47,27,70,77,73,44,78,64,80,68,69,80,74,56,97,61,78,90,51,66,50,74,58,97,89,43,80,45,42,51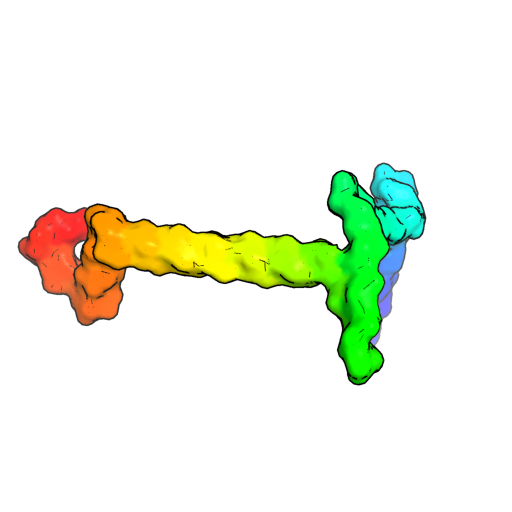,64,59,54,50,51,50,53,49,52,51,48,50,51,52,51,51,50,46,43,39,71,73,34,74,67,25,50,48,55,56,40,44,72,74,37,56,68,60,27,46,77,71,71,43,90,65,83,129

pLDDT: mean 76.07, std 13.73, range [47.12, 96.19]